Protein AF-A0AAD8U1N3-F1 (afdb_monomer_lite)

pLDDT: mean 91.47, std 11.83, range [40.75, 98.5]

InterPro domains:
  IPR000864 Proteinase inhibitor I13, potato inhibitor I [PF00280] (5-70)
  IPR000864 Proteinase inhibitor I13, potato inhibitor I [PS00285] (9-20)
  IPR000864 Proteinase inhibitor I13, potato inhibitor I [PTHR33091] (6-70)
  IPR036354 Proteinase inhibitor I13, potato inhibitor I superfamily [SSF54654] (2-70)

Sequence (70 aa):
MSCSAKTSWPEVVGLLVEEAKKIILQDKPDAQIVVLAVGTPTPTKEFFEWRVRVFIDTVAQTVAETPRVG

Foldseek 3Di:
DPPPQDFKDPPQFFPAPVVSVVVCCVSQVLAPEDEEAPPPDDPDPDFDQRYWYFHAPPVSNGGHDIIGHD

Radius of gyration: 11.9 Å; chains: 1; bounding box: 24×24×39 Å

Structure (mmCIF, N/CA/C/O backbone):
data_AF-A0AAD8U1N3-F1
#
_entry.id   AF-A0AAD8U1N3-F1
#
loop_
_atom_site.group_PDB
_atom_site.id
_atom_site.type_symbol
_atom_site.label_atom_id
_atom_site.label_alt_id
_atom_site.label_comp_id
_atom_site.label_asym_id
_atom_site.label_entity_id
_atom_site.label_seq_id
_atom_site.pdbx_PDB_ins_code
_atom_site.Cartn_x
_atom_site.Cartn_y
_atom_site.Cartn_z
_atom_site.occupancy
_atom_site.B_iso_or_equiv
_atom_site.auth_seq_id
_atom_site.auth_comp_id
_atom_site.auth_asym_id
_atom_site.auth_atom_id
_atom_site.pdbx_PDB_model_num
ATOM 1 N N . MET A 1 1 ? 1.547 -12.530 -25.042 1.00 40.75 1 MET A N 1
ATOM 2 C CA . MET A 1 1 ? 0.329 -12.293 -24.241 1.00 40.75 1 MET A CA 1
ATOM 3 C C . MET A 1 1 ? 0.604 -11.094 -23.350 1.00 40.75 1 MET A C 1
ATOM 5 O O . MET A 1 1 ? 1.301 -11.239 -22.359 1.00 40.75 1 MET A O 1
ATOM 9 N N . SER A 1 2 ? 0.179 -9.898 -23.753 1.00 48.72 2 SER A N 1
ATOM 10 C CA . SER A 1 2 ? 0.291 -8.709 -22.904 1.00 48.72 2 SER A CA 1
ATOM 11 C C . SER A 1 2 ? -0.897 -8.734 -21.946 1.00 48.72 2 SER A C 1
ATOM 13 O O . SER A 1 2 ? -1.976 -8.248 -22.264 1.00 48.72 2 SER A O 1
ATOM 15 N N . CYS A 1 3 ? -0.738 -9.423 -20.817 1.00 50.22 3 CYS A N 1
ATOM 16 C CA . CYS A 1 3 ? -1.593 -9.161 -19.670 1.00 50.22 3 CYS A CA 1
ATOM 17 C C . CYS A 1 3 ? -1.031 -7.873 -19.068 1.00 50.22 3 CYS A C 1
ATOM 19 O O . CYS A 1 3 ? 0.112 -7.882 -18.611 1.00 50.22 3 CYS A O 1
ATOM 21 N N . SER A 1 4 ? -1.749 -6.753 -19.164 1.00 63.09 4 SER A N 1
ATOM 22 C CA . SER A 1 4 ? -1.348 -5.528 -18.469 1.00 63.09 4 SER A CA 1
ATOM 23 C C . SER A 1 4 ? -1.188 -5.865 -16.990 1.00 63.09 4 SER A C 1
ATOM 25 O O . SER A 1 4 ? -2.178 -6.139 -16.314 1.00 63.09 4 SER A O 1
ATOM 27 N N . ALA A 1 5 ? 0.054 -5.919 -16.507 1.00 81.50 5 ALA A N 1
ATOM 28 C CA . ALA A 1 5 ? 0.333 -6.221 -15.113 1.00 81.50 5 ALA A CA 1
ATOM 29 C C . ALA A 1 5 ? -0.374 -5.177 -14.242 1.00 81.50 5 ALA A C 1
ATOM 31 O O . ALA A 1 5 ? -0.304 -3.978 -14.523 1.00 81.50 5 ALA A O 1
ATOM 32 N N . LYS A 1 6 ? -1.097 -5.623 -13.213 1.00 90.81 6 LYS A N 1
ATOM 33 C CA . LYS A 1 6 ? -1.784 -4.720 -12.289 1.00 90.81 6 LYS A CA 1
ATOM 34 C C . LYS A 1 6 ? -0.742 -3.870 -11.556 1.00 90.81 6 LYS A C 1
ATOM 36 O O . LYS A 1 6 ? 0.208 -4.401 -10.990 1.00 90.81 6 LYS A O 1
ATOM 41 N N . THR A 1 7 ? -0.909 -2.549 -11.589 1.00 94.75 7 THR A N 1
ATOM 42 C CA . THR A 1 7 ? 0.044 -1.587 -11.002 1.00 94.75 7 THR A CA 1
ATOM 43 C C . THR A 1 7 ? -0.555 -0.727 -9.895 1.00 94.75 7 THR A C 1
ATOM 45 O O . THR A 1 7 ? 0.157 0.083 -9.303 1.00 94.75 7 THR A O 1
ATOM 48 N N . SER A 1 8 ? -1.847 -0.879 -9.598 1.00 96.88 8 SER A N 1
ATOM 49 C CA . SER A 1 8 ? -2.530 -0.154 -8.527 1.00 96.88 8 SER A CA 1
ATOM 50 C C . SER A 1 8 ? -3.651 -0.979 -7.908 1.00 96.88 8 SER A C 1
ATOM 52 O O . SER A 1 8 ? -4.298 -1.749 -8.619 1.00 96.88 8 SER A O 1
ATOM 54 N N . TRP A 1 9 ? -3.920 -0.744 -6.624 1.00 98.06 9 TRP A N 1
ATOM 55 C CA . TRP A 1 9 ? -4.899 -1.495 -5.829 1.00 98.06 9 TRP A CA 1
ATOM 56 C C . TRP A 1 9 ? -5.887 -0.558 -5.114 1.00 98.06 9 TRP A C 1
ATOM 58 O O . TRP A 1 9 ? -5.797 -0.370 -3.904 1.00 98.06 9 TRP A O 1
ATOM 68 N N . PRO A 1 10 ? -6.806 0.124 -5.821 1.00 98.12 10 PRO A N 1
ATOM 69 C CA . PRO A 1 10 ? -7.782 1.005 -5.170 1.00 98.12 10 PRO A CA 1
ATOM 70 C C . PRO A 1 10 ? -8.721 0.260 -4.209 1.00 98.12 10 PRO A C 1
ATOM 72 O O . PRO A 1 10 ? -9.166 0.840 -3.223 1.00 98.12 10 PRO A O 1
ATOM 75 N N . GLU A 1 11 ? -8.987 -1.021 -4.456 1.00 98.31 11 GLU A N 1
ATOM 76 C CA . GLU A 1 11 ? -9.885 -1.861 -3.660 1.00 98.31 11 GLU A CA 1
ATOM 77 C C . GLU A 1 11 ? -9.371 -2.193 -2.253 1.00 98.31 11 GLU A C 1
ATOM 79 O O . GLU A 1 11 ? -10.152 -2.658 -1.428 1.00 98.31 11 GLU A O 1
ATOM 84 N N . VAL A 1 12 ? -8.084 -1.957 -1.962 1.00 98.31 12 VAL A N 1
ATOM 85 C CA . VAL A 1 12 ? -7.512 -2.237 -0.633 1.00 98.31 12 VAL A CA 1
ATOM 86 C C . VAL A 1 12 ? -7.502 -1.021 0.296 1.00 98.31 12 VAL A C 1
ATOM 88 O O . VAL A 1 12 ? -7.118 -1.150 1.456 1.00 98.31 12 VAL A O 1
ATOM 91 N N . VAL A 1 13 ? -7.922 0.157 -0.181 1.00 98.38 13 VAL A N 1
ATOM 92 C CA . VAL A 1 13 ? -8.047 1.364 0.653 1.00 98.38 13 VAL A CA 1
ATOM 93 C C . VAL A 1 13 ? -9.087 1.125 1.750 1.00 98.38 13 VAL A C 1
ATOM 95 O O . VAL A 1 13 ? -10.182 0.637 1.486 1.00 98.38 13 VAL A O 1
ATOM 98 N N . GLY A 1 14 ? -8.738 1.456 2.993 1.00 98.00 14 GLY A N 1
ATOM 99 C CA . GLY A 1 14 ? -9.564 1.193 4.173 1.00 98.00 14 GLY A CA 1
ATOM 100 C C . GLY A 1 14 ? -9.455 -0.230 4.731 1.00 98.00 14 GLY A C 1
ATOM 101 O O . GLY A 1 14 ? -9.931 -0.471 5.838 1.00 98.00 14 GLY A O 1
ATOM 102 N N . LEU A 1 15 ? -8.797 -1.167 4.036 1.00 98.50 15 LEU A N 1
ATOM 103 C CA . LEU A 1 15 ? -8.502 -2.486 4.602 1.00 98.50 15 LEU A CA 1
ATOM 104 C C . LEU A 1 15 ? -7.364 -2.407 5.619 1.00 98.50 15 LEU A C 1
ATOM 106 O O . LEU A 1 15 ? -6.497 -1.534 5.543 1.00 98.50 15 LEU A O 1
ATOM 110 N N . LEU A 1 16 ? -7.332 -3.379 6.533 1.00 98.19 16 LEU A N 1
ATOM 111 C CA . LEU A 1 16 ? -6.179 -3.604 7.401 1.00 98.19 16 LEU A CA 1
ATOM 112 C C . LEU A 1 16 ? -4.935 -3.914 6.563 1.00 98.19 16 LEU A C 1
ATOM 114 O O . LEU A 1 16 ? -5.010 -4.629 5.561 1.00 98.19 16 LEU A O 1
ATOM 118 N N . VAL A 1 17 ? -3.778 -3.427 7.018 1.00 96.00 17 VAL A N 1
ATOM 119 C CA . VAL A 1 17 ? -2.488 -3.581 6.318 1.00 96.00 17 VAL A CA 1
ATOM 120 C C . VAL A 1 17 ? -2.194 -5.034 5.941 1.00 96.00 17 VAL A C 1
ATOM 122 O O . VAL A 1 17 ? -1.762 -5.311 4.823 1.00 96.00 17 VAL A O 1
ATOM 125 N N . GLU A 1 18 ? -2.449 -5.968 6.855 1.00 96.81 18 GLU A N 1
ATOM 126 C CA . GLU A 1 18 ? -2.182 -7.392 6.629 1.00 96.81 18 GLU A CA 1
ATOM 127 C C . GLU A 1 18 ? -3.105 -8.015 5.578 1.00 96.81 18 GLU A C 1
ATOM 129 O O . GLU A 1 18 ? -2.684 -8.917 4.859 1.00 96.81 18 GLU A O 1
ATOM 134 N N . GLU A 1 19 ? -4.335 -7.521 5.437 1.00 97.88 19 GLU A N 1
ATOM 135 C CA . GLU A 1 19 ? -5.247 -7.998 4.397 1.00 97.88 19 GLU A CA 1
ATOM 136 C C . GLU A 1 19 ? -4.873 -7.423 3.028 1.00 97.88 19 GLU A C 1
ATOM 138 O O . GLU A 1 19 ? -4.764 -8.158 2.046 1.00 97.88 19 GLU A O 1
ATOM 143 N N . ALA A 1 20 ? -4.550 -6.128 2.982 1.00 98.00 20 ALA A N 1
ATOM 144 C CA . ALA A 1 20 ? -4.066 -5.474 1.772 1.00 98.00 20 ALA A CA 1
ATOM 145 C C . ALA A 1 20 ? -2.798 -6.148 1.215 1.00 98.00 20 ALA A C 1
ATOM 147 O O . ALA A 1 20 ? -2.690 -6.358 0.006 1.00 98.00 20 ALA A O 1
ATOM 148 N N . LYS A 1 21 ? -1.857 -6.545 2.085 1.00 97.62 21 LYS A N 1
ATOM 149 C CA . LYS A 1 21 ? -0.635 -7.264 1.685 1.00 97.62 21 LYS A CA 1
ATOM 150 C C . LYS A 1 21 ? -0.932 -8.563 0.941 1.00 97.62 21 LYS A C 1
ATOM 152 O O . LYS A 1 21 ? -0.283 -8.832 -0.066 1.00 97.62 21 LYS A O 1
ATOM 157 N N . LYS A 1 22 ? -1.900 -9.358 1.410 1.00 98.12 22 LYS A N 1
ATOM 158 C CA . LYS A 1 22 ? -2.263 -10.630 0.761 1.00 98.12 22 LYS A CA 1
ATOM 159 C C . LYS A 1 22 ? -2.803 -10.398 -0.644 1.00 98.12 22 LYS A C 1
ATOM 161 O O . LYS A 1 22 ? -2.359 -11.066 -1.570 1.00 98.12 22 LYS A O 1
ATOM 166 N N . ILE A 1 23 ? -3.706 -9.427 -0.798 1.00 97.81 23 ILE A N 1
ATOM 167 C CA . ILE A 1 23 ? -4.305 -9.079 -2.095 1.00 97.81 23 ILE A CA 1
ATOM 168 C C . ILE A 1 23 ? -3.216 -8.617 -3.073 1.00 97.81 23 ILE A C 1
ATOM 170 O O . ILE A 1 23 ? -3.132 -9.118 -4.192 1.00 97.81 23 ILE A O 1
ATOM 174 N N . ILE A 1 24 ? -2.326 -7.721 -2.631 1.00 97.00 24 ILE A N 1
ATOM 175 C CA . ILE A 1 24 ? -1.231 -7.216 -3.470 1.00 97.00 24 ILE A CA 1
ATOM 176 C C . ILE A 1 24 ? -0.287 -8.349 -3.889 1.00 97.00 24 ILE A C 1
ATOM 178 O O . ILE A 1 24 ? 0.060 -8.432 -5.063 1.00 97.00 24 ILE A O 1
ATOM 182 N N . LEU A 1 25 ? 0.109 -9.236 -2.969 1.00 96.50 25 LEU A N 1
ATOM 183 C CA . LEU A 1 25 ? 1.003 -10.360 -3.281 1.00 96.50 25 LEU A CA 1
ATOM 184 C C . LEU A 1 25 ? 0.339 -11.433 -4.151 1.00 96.50 25 LEU A C 1
ATOM 186 O O . LEU A 1 25 ? 1.029 -12.102 -4.915 1.00 96.50 25 LEU A O 1
ATOM 190 N N . GLN A 1 26 ? -0.982 -11.599 -4.066 1.00 96.31 26 GLN A N 1
ATOM 191 C CA . GLN A 1 26 ? -1.722 -12.490 -4.957 1.00 96.31 26 GLN A CA 1
ATOM 192 C C . GLN A 1 26 ? -1.697 -11.977 -6.403 1.00 96.31 26 GLN A C 1
ATOM 194 O O . GLN A 1 26 ? -1.487 -12.761 -7.327 1.00 96.31 26 GLN A O 1
ATOM 199 N N . ASP A 1 27 ? -1.881 -10.670 -6.597 1.00 95.25 27 ASP A N 1
ATOM 200 C CA . ASP A 1 27 ? -1.859 -10.050 -7.926 1.00 95.25 27 ASP A CA 1
ATOM 201 C C . ASP A 1 27 ? -0.435 -9.834 -8.465 1.00 95.25 27 ASP A C 1
ATOM 203 O O . ASP A 1 27 ? -0.208 -9.905 -9.676 1.00 95.25 27 ASP A O 1
ATOM 207 N N . LYS A 1 28 ? 0.525 -9.550 -7.575 1.00 93.75 28 LYS A N 1
ATOM 208 C CA . LYS A 1 28 ? 1.936 -9.292 -7.884 1.00 93.75 28 LYS A CA 1
ATOM 209 C C . LYS A 1 28 ? 2.852 -10.046 -6.898 1.00 93.75 28 LYS A C 1
ATOM 211 O O . LYS A 1 28 ? 3.319 -9.463 -5.918 1.00 93.75 28 LYS A O 1
ATOM 216 N N . PRO A 1 29 ? 3.146 -11.333 -7.159 1.00 95.06 29 PRO A N 1
ATOM 217 C CA . PRO A 1 29 ? 3.938 -12.172 -6.250 1.00 95.06 29 PRO A CA 1
ATOM 218 C C . PRO A 1 29 ? 5.388 -11.718 -6.043 1.00 95.06 29 PRO A C 1
ATOM 220 O O . PRO A 1 29 ? 5.994 -12.042 -5.026 1.00 95.06 29 PRO A O 1
ATOM 223 N N . ASP A 1 30 ? 5.951 -10.968 -6.992 1.00 94.19 30 ASP A N 1
ATOM 224 C CA . ASP A 1 30 ? 7.292 -10.378 -6.921 1.00 94.19 30 ASP A CA 1
ATOM 225 C C . ASP A 1 30 ? 7.308 -9.002 -6.224 1.00 94.19 30 ASP A C 1
ATOM 227 O O . ASP A 1 30 ? 8.345 -8.338 -6.193 1.00 94.19 30 ASP A O 1
ATOM 231 N N . ALA A 1 31 ? 6.172 -8.545 -5.679 1.00 95.38 31 ALA A N 1
ATOM 232 C CA . ALA A 1 31 ? 6.077 -7.236 -5.051 1.00 95.38 31 ALA A CA 1
ATOM 233 C C . ALA A 1 31 ? 6.916 -7.142 -3.768 1.00 95.38 31 ALA A C 1
ATOM 235 O O . ALA A 1 31 ? 6.657 -7.816 -2.770 1.00 95.38 31 ALA A O 1
ATOM 236 N N . GLN A 1 32 ? 7.850 -6.195 -3.740 1.00 96.25 32 GLN A N 1
ATOM 237 C CA . GLN A 1 32 ? 8.451 -5.715 -2.503 1.00 96.25 32 GLN A CA 1
ATOM 238 C C . GLN A 1 32 ? 7.520 -4.678 -1.870 1.00 96.25 32 GLN A C 1
ATOM 240 O O . GLN A 1 32 ? 7.503 -3.508 -2.264 1.00 96.25 32 GLN A O 1
ATOM 245 N N . ILE A 1 33 ? 6.737 -5.108 -0.882 1.00 96.62 33 ILE A N 1
ATOM 246 C CA . ILE A 1 33 ? 5.810 -4.223 -0.175 1.00 96.62 33 ILE A CA 1
ATOM 247 C C . ILE A 1 33 ? 6.555 -3.424 0.895 1.00 96.62 33 ILE A C 1
ATOM 249 O O . ILE A 1 33 ? 7.185 -3.990 1.788 1.00 96.62 33 ILE A O 1
ATOM 253 N N . VAL A 1 34 ? 6.433 -2.099 0.834 1.00 95.69 34 VAL A N 1
ATOM 254 C CA . VAL A 1 34 ? 6.954 -1.171 1.845 1.00 95.69 34 VAL A CA 1
ATOM 255 C C . VAL A 1 34 ? 5.778 -0.471 2.510 1.00 95.69 34 VAL A C 1
ATOM 257 O O . VAL A 1 34 ? 5.002 0.206 1.839 1.00 95.69 34 VAL A O 1
ATOM 260 N N . VAL A 1 35 ? 5.647 -0.625 3.825 1.00 96.31 35 VAL A N 1
ATOM 261 C CA . VAL A 1 35 ? 4.581 0.009 4.611 1.00 96.31 35 VAL A CA 1
ATOM 262 C C . VAL A 1 35 ? 5.117 1.282 5.255 1.00 96.31 35 VAL A C 1
ATOM 264 O O . VAL A 1 35 ? 6.154 1.244 5.915 1.00 96.31 35 VAL A O 1
ATOM 267 N N . LEU A 1 36 ? 4.418 2.399 5.067 1.00 95.81 36 LEU A N 1
ATOM 268 C CA . LEU A 1 36 ? 4.783 3.714 5.597 1.00 95.81 36 LEU A CA 1
ATOM 269 C C . LEU A 1 36 ? 3.558 4.380 6.220 1.00 95.81 36 LEU A C 1
ATOM 271 O O . LEU A 1 36 ? 2.440 4.161 5.767 1.00 95.81 36 LEU A O 1
ATOM 275 N N . ALA A 1 37 ? 3.749 5.235 7.223 1.00 96.31 37 ALA A N 1
ATOM 276 C CA . ALA A 1 37 ? 2.664 6.093 7.690 1.00 96.31 37 ALA A CA 1
ATOM 277 C C . ALA A 1 37 ? 2.308 7.122 6.606 1.00 96.31 37 ALA A C 1
ATOM 279 O O . ALA A 1 37 ? 3.204 7.651 5.935 1.00 96.31 37 ALA A O 1
ATOM 280 N N . VAL A 1 38 ? 1.021 7.425 6.443 1.00 94.62 38 VAL A N 1
ATOM 281 C CA . VAL A 1 38 ? 0.561 8.495 5.548 1.00 94.62 38 VAL A CA 1
ATOM 282 C C . VAL A 1 38 ? 1.277 9.813 5.877 1.00 94.62 38 VAL A C 1
ATOM 284 O O . VAL A 1 38 ? 1.506 10.135 7.042 1.00 94.62 38 VAL A O 1
ATOM 287 N N . GLY A 1 39 ? 1.713 10.542 4.847 1.00 90.75 39 GLY A N 1
ATOM 288 C CA . GLY A 1 39 ? 2.498 11.773 5.003 1.00 90.75 39 GLY A CA 1
ATOM 289 C C . GLY A 1 39 ? 4.001 11.581 5.262 1.00 90.75 39 GLY A C 1
ATOM 290 O O . GLY A 1 39 ? 4.725 12.574 5.332 1.00 90.75 39 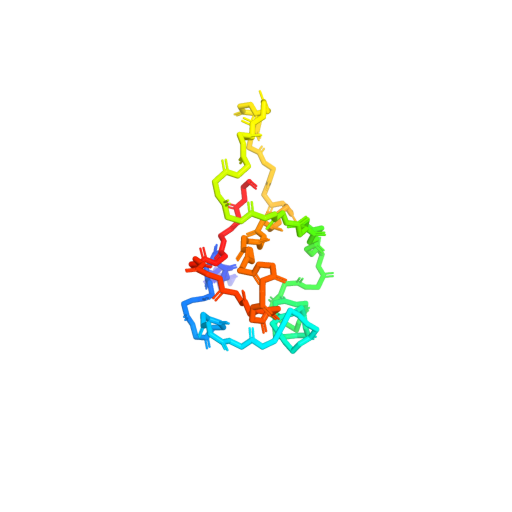GLY A O 1
ATOM 291 N N . THR A 1 40 ? 4.503 10.341 5.361 1.00 91.81 40 THR A N 1
ATOM 292 C CA . THR A 1 40 ? 5.953 10.078 5.436 1.00 91.81 40 THR A CA 1
ATOM 293 C C . THR A 1 40 ? 6.627 10.523 4.133 1.00 91.81 40 THR A C 1
ATOM 295 O O . THR A 1 40 ? 6.287 9.992 3.071 1.00 91.81 40 THR A O 1
ATOM 298 N N . PRO A 1 41 ? 7.609 11.444 4.171 1.00 86.31 41 PRO A N 1
ATOM 299 C CA . PRO A 1 41 ? 8.348 11.835 2.977 1.00 86.31 41 PRO A CA 1
ATOM 300 C C . PRO A 1 41 ? 9.105 10.636 2.401 1.00 86.31 41 PRO A C 1
ATOM 302 O O . PRO A 1 41 ? 9.849 9.966 3.117 1.00 86.31 41 PRO A O 1
ATOM 305 N N . THR A 1 42 ? 8.961 10.370 1.103 1.00 80.88 4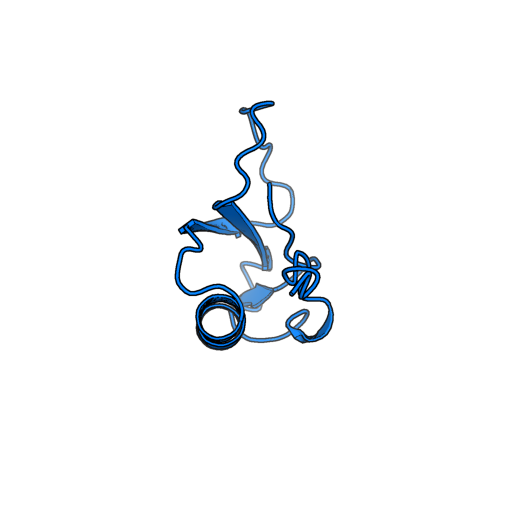2 THR A N 1
ATOM 306 C CA . THR A 1 42 ? 9.741 9.335 0.411 1.00 80.88 42 THR A CA 1
ATOM 307 C C . THR A 1 42 ? 10.997 9.961 -0.201 1.00 80.88 42 THR A C 1
ATOM 309 O O . THR A 1 42 ? 10.883 10.671 -1.203 1.00 80.88 42 THR A O 1
ATOM 312 N N . PRO A 1 43 ? 12.198 9.724 0.360 1.00 66.56 43 PRO A N 1
ATOM 313 C CA . PRO A 1 43 ? 13.418 10.410 -0.072 1.00 66.56 43 PRO A CA 1
ATOM 314 C C . PRO A 1 43 ? 13.927 9.921 -1.436 1.00 66.56 43 PRO A C 1
ATOM 316 O O . PRO A 1 43 ? 14.645 10.640 -2.128 1.00 66.56 43 PRO A O 1
ATOM 319 N N . THR A 1 44 ? 13.554 8.706 -1.844 1.00 75.94 44 THR A N 1
ATOM 320 C CA . THR A 1 44 ? 14.037 8.087 -3.080 1.00 75.94 44 THR A CA 1
ATOM 321 C C . THR A 1 44 ? 13.163 8.477 -4.271 1.00 75.94 44 THR A C 1
ATOM 323 O O . THR A 1 44 ? 12.001 8.077 -4.345 1.00 75.94 44 THR A O 1
ATOM 326 N N . LYS A 1 45 ? 13.745 9.208 -5.233 1.00 76.06 45 LYS A N 1
ATOM 327 C CA . LYS A 1 45 ? 13.138 9.491 -6.552 1.00 76.06 45 LYS A CA 1
ATOM 328 C C . LYS A 1 45 ? 13.202 8.301 -7.520 1.00 76.06 45 LYS A C 1
ATOM 330 O O . LYS A 1 45 ? 12.632 8.361 -8.602 1.00 76.06 45 LYS A O 1
ATOM 335 N N . GLU A 1 46 ? 13.925 7.250 -7.149 1.00 83.88 46 GLU A N 1
ATOM 336 C CA . GLU A 1 46 ? 14.078 6.038 -7.949 1.00 83.88 46 GLU A CA 1
ATOM 337 C C . GLU A 1 46 ? 12.750 5.289 -8.041 1.00 83.88 46 GLU A C 1
ATOM 339 O O . GLU A 1 46 ? 12.122 4.986 -7.020 1.00 83.88 46 GLU A O 1
ATOM 344 N N . PHE A 1 47 ? 12.353 4.972 -9.269 1.00 86.19 47 PHE A N 1
ATOM 345 C CA . PHE A 1 47 ? 11.194 4.148 -9.572 1.00 86.19 47 PHE A CA 1
ATOM 346 C C . PHE A 1 47 ? 11.622 2.683 -9.654 1.00 86.19 47 PHE A C 1
ATOM 348 O O . P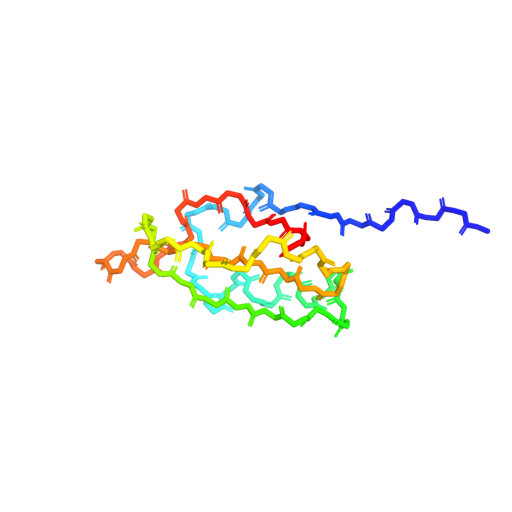HE A 1 47 ? 12.531 2.345 -10.410 1.00 86.19 47 PHE A O 1
ATOM 355 N N . PHE A 1 48 ? 10.953 1.820 -8.892 1.00 89.12 48 PHE A N 1
AT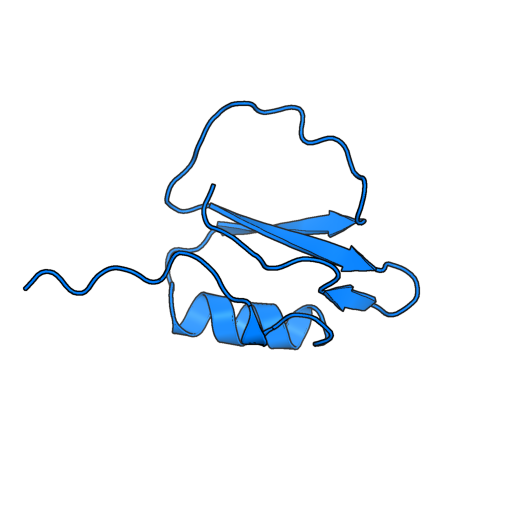OM 356 C CA . PHE A 1 48 ? 11.184 0.378 -8.921 1.00 89.12 48 PHE A CA 1
ATOM 357 C C . PHE A 1 48 ? 9.884 -0.335 -9.278 1.00 89.12 48 PHE A C 1
ATOM 359 O O . PHE A 1 48 ? 8.920 -0.294 -8.516 1.00 89.12 48 PHE A O 1
ATOM 366 N N . GLU A 1 49 ? 9.871 -1.019 -10.421 1.00 90.81 49 GLU A N 1
ATOM 367 C CA . GLU A 1 49 ? 8.685 -1.700 -10.965 1.00 90.81 49 GLU A CA 1
ATOM 368 C C . GLU A 1 49 ? 8.206 -2.897 -10.123 1.00 90.81 49 GLU A C 1
ATOM 370 O O . GLU A 1 49 ? 7.066 -3.348 -10.244 1.00 90.81 49 GLU A O 1
ATOM 375 N N . TRP A 1 50 ? 9.062 -3.407 -9.239 1.00 91.19 50 TRP A N 1
ATOM 376 C CA . TRP A 1 50 ? 8.724 -4.461 -8.286 1.00 91.19 50 TRP A CA 1
ATOM 377 C C . TRP A 1 50 ? 8.294 -3.923 -6.920 1.00 91.19 50 TRP A C 1
ATOM 379 O O . TRP A 1 50 ? 7.795 -4.689 -6.104 1.00 91.19 50 TRP A O 1
ATOM 389 N N . ARG A 1 51 ? 8.463 -2.630 -6.620 1.00 95.25 51 ARG A N 1
ATOM 390 C CA . ARG A 1 51 ? 8.112 -2.079 -5.303 1.00 95.25 51 ARG A CA 1
ATOM 391 C C . ARG A 1 51 ? 6.664 -1.616 -5.283 1.00 95.25 51 ARG A C 1
ATOM 393 O O . ARG A 1 51 ? 6.224 -0.958 -6.215 1.00 95.25 51 ARG A O 1
ATOM 400 N N . VAL A 1 52 ? 5.956 -1.883 -4.188 1.00 96.62 52 VAL A N 1
ATOM 401 C CA . VAL A 1 52 ? 4.637 -1.297 -3.910 1.00 96.62 52 VAL A CA 1
ATOM 402 C C . VAL A 1 52 ? 4.690 -0.606 -2.554 1.00 96.62 52 VAL A C 1
ATOM 404 O O . VAL A 1 52 ? 4.963 -1.242 -1.535 1.00 96.62 52 VAL A O 1
ATOM 407 N N . ARG A 1 53 ? 4.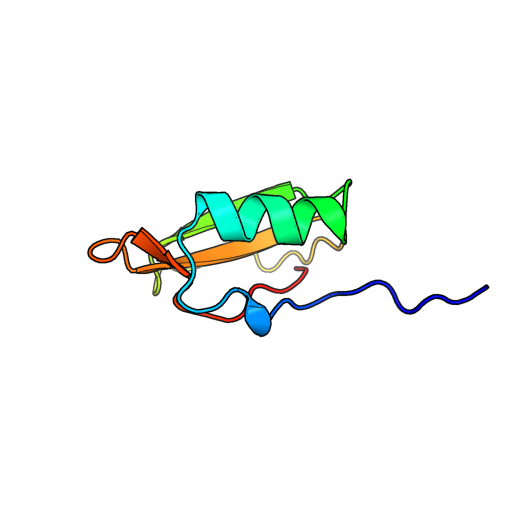438 0.705 -2.526 1.00 95.81 53 ARG A N 1
ATOM 408 C CA . ARG A 1 53 ? 4.315 1.452 -1.268 1.00 95.81 53 ARG A CA 1
ATOM 409 C C . ARG A 1 53 ? 2.867 1.434 -0.791 1.00 95.81 53 ARG A C 1
ATOM 411 O O . ARG A 1 53 ? 1.957 1.752 -1.553 1.00 95.81 53 ARG A O 1
ATOM 418 N N . VAL A 1 54 ? 2.676 1.078 0.474 1.00 97.25 54 VAL A N 1
ATOM 419 C CA . VAL A 1 54 ? 1.385 1.085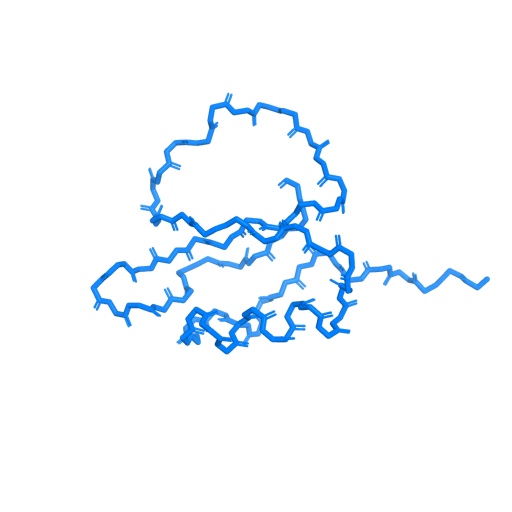 1.164 1.00 97.25 54 VAL A CA 1
ATOM 420 C C . VAL A 1 54 ? 1.456 2.142 2.256 1.00 97.25 54 VAL A C 1
ATOM 422 O O . VAL A 1 54 ? 2.174 1.971 3.242 1.00 97.25 54 VAL A O 1
ATOM 425 N N . PHE A 1 55 ? 0.726 3.239 2.068 1.00 97.50 55 PHE A N 1
ATOM 426 C CA . PHE A 1 55 ? 0.587 4.275 3.085 1.00 97.50 55 PHE A CA 1
ATOM 427 C C . PHE A 1 55 ? -0.575 3.941 4.010 1.00 97.50 55 PHE A C 1
ATOM 429 O O . PHE A 1 55 ? -1.665 3.607 3.543 1.00 97.50 55 PHE A O 1
ATOM 436 N N . ILE A 1 56 ? -0.336 4.015 5.315 1.00 97.69 56 ILE A N 1
ATOM 437 C CA . ILE A 1 56 ? -1.287 3.582 6.336 1.00 97.69 56 ILE A CA 1
ATOM 438 C C . ILE A 1 56 ? -1.657 4.734 7.259 1.00 97.69 56 ILE A C 1
ATOM 440 O O . ILE A 1 56 ? -0.822 5.578 7.594 1.00 97.69 56 ILE A O 1
ATOM 444 N N . ASP A 1 57 ? -2.902 4.727 7.712 1.00 97.38 57 ASP A N 1
ATOM 445 C CA . ASP A 1 57 ? -3.303 5.430 8.919 1.00 97.38 57 ASP A CA 1
ATOM 446 C C . ASP A 1 57 ? -2.792 4.617 10.116 1.00 97.38 57 ASP A C 1
ATOM 448 O O . ASP A 1 57 ? -3.135 3.445 10.282 1.00 97.38 57 ASP A O 1
ATOM 452 N N . THR A 1 58 ? -1.927 5.208 10.935 1.00 94.44 58 THR A N 1
ATOM 453 C CA . THR A 1 58 ? -1.307 4.509 12.068 1.00 94.44 58 THR A CA 1
ATOM 454 C C . THR A 1 58 ? -2.248 4.336 13.258 1.00 94.44 58 THR A C 1
ATOM 456 O O . THR A 1 58 ? -1.994 3.468 14.093 1.00 94.44 58 THR A O 1
ATOM 459 N N . VAL A 1 59 ? -3.330 5.110 13.342 1.00 94.62 59 VAL A N 1
ATOM 460 C CA . VAL A 1 59 ? -4.344 4.986 14.395 1.00 94.62 59 VAL A CA 1
ATOM 461 C C . VAL A 1 59 ? -5.309 3.861 14.042 1.00 94.62 59 VAL A C 1
ATOM 463 O O . VAL A 1 59 ? -5.536 2.967 14.854 1.00 94.62 59 VAL A O 1
ATOM 466 N N . ALA A 1 60 ? -5.837 3.874 12.818 1.00 93.75 60 ALA A N 1
ATOM 467 C CA . ALA A 1 60 ? -6.780 2.863 12.345 1.00 93.75 60 ALA A CA 1
ATOM 468 C C . ALA A 1 60 ? -6.098 1.561 11.885 1.00 93.75 60 ALA A C 1
ATOM 470 O O . ALA A 1 60 ? -6.763 0.534 11.767 1.00 93.75 60 ALA A O 1
ATOM 471 N N . GLN A 1 61 ? -4.782 1.584 11.632 1.00 94.94 61 GLN A N 1
ATOM 472 C CA . GLN A 1 61 ? -4.021 0.474 11.036 1.00 94.94 61 GLN A CA 1
ATOM 473 C C . GLN A 1 61 ? -4.602 0.022 9.683 1.00 94.94 61 GLN A C 1
ATOM 475 O O . GLN A 1 61 ? -4.566 -1.158 9.323 1.00 94.94 61 GLN A O 1
ATOM 480 N N . THR A 1 62 ? -5.130 0.979 8.918 1.00 98.12 62 THR A N 1
ATOM 481 C CA . THR A 1 62 ? -5.742 0.759 7.604 1.00 98.12 62 THR A CA 1
ATOM 482 C C . THR A 1 62 ? -4.978 1.467 6.500 1.00 98.12 62 THR A C 1
ATOM 484 O O . THR A 1 62 ? -4.331 2.487 6.731 1.00 98.12 62 THR A O 1
ATOM 487 N N . VAL A 1 63 ? -5.087 0.965 5.273 1.00 98.25 63 VAL A N 1
ATOM 488 C CA . VAL A 1 63 ? -4.531 1.625 4.088 1.00 98.25 63 VAL A CA 1
ATOM 489 C C . VAL A 1 63 ? -5.227 2.969 3.863 1.00 98.25 63 VAL A C 1
ATOM 491 O O . VAL A 1 63 ? -6.445 3.017 3.701 1.00 98.25 63 VAL A O 1
ATOM 494 N N . ALA A 1 64 ? -4.451 4.050 3.844 1.00 97.88 64 ALA A N 1
ATOM 495 C CA . ALA A 1 64 ? -4.949 5.417 3.700 1.00 97.88 64 ALA A CA 1
ATOM 496 C C . ALA A 1 64 ? -4.995 5.887 2.236 1.00 97.88 64 ALA A C 1
ATOM 498 O O . ALA A 1 64 ? -5.833 6.709 1.875 1.00 97.88 64 ALA A O 1
ATOM 499 N N . GLU A 1 65 ? -4.115 5.359 1.382 1.00 97.12 65 GLU A N 1
ATOM 500 C CA . GLU A 1 65 ? -3.991 5.754 -0.025 1.00 97.12 65 GLU A CA 1
ATOM 501 C C . GLU A 1 65 ? -3.934 4.530 -0.936 1.00 97.12 65 GLU A C 1
ATOM 503 O O . GLU A 1 65 ? -3.463 3.472 -0.527 1.00 97.12 65 GLU A O 1
ATOM 508 N N . THR A 1 66 ? -4.360 4.676 -2.194 1.00 98.12 66 THR A N 1
ATOM 509 C CA . THR A 1 66 ? -4.257 3.604 -3.193 1.00 98.12 66 THR A CA 1
ATOM 510 C C . THR A 1 66 ? -2.798 3.179 -3.383 1.00 98.12 66 THR A C 1
ATOM 512 O O . THR A 1 66 ? -2.018 3.974 -3.919 1.00 98.12 66 THR A O 1
ATOM 515 N N . PRO A 1 67 ? -2.422 1.930 -3.043 1.00 97.56 67 PRO A N 1
ATOM 516 C CA . PRO A 1 67 ? -1.082 1.431 -3.300 1.00 97.56 67 PRO A CA 1
ATOM 517 C C . PRO A 1 67 ? -0.811 1.374 -4.798 1.00 97.56 67 PRO A C 1
ATOM 519 O O . PRO A 1 67 ? -1.693 1.026 -5.593 1.00 97.56 67 PRO A O 1
ATOM 522 N N . ARG A 1 68 ? 0.416 1.722 -5.182 1.00 95.81 68 ARG A N 1
ATOM 523 C CA . ARG A 1 68 ? 0.876 1.733 -6.573 1.00 95.81 68 ARG A CA 1
ATOM 524 C C . ARG A 1 68 ? 2.279 1.164 -6.667 1.00 95.81 68 ARG A C 1
ATOM 526 O O . ARG A 1 68 ? 3.066 1.288 -5.727 1.00 95.81 68 ARG A O 1
ATOM 533 N N . VAL A 1 69 ? 2.577 0.568 -7.816 1.00 95.19 69 VAL A N 1
ATOM 534 C CA . VAL A 1 69 ? 3.948 0.220 -8.181 1.00 95.19 69 VAL A CA 1
ATOM 535 C C . VAL A 1 69 ? 4.783 1.497 -8.289 1.00 95.19 69 VAL A C 1
ATOM 537 O O . VAL A 1 69 ? 4.351 2.457 -8.934 1.00 95.19 69 VAL A O 1
ATOM 540 N N . GLY A 1 70 ? 5.969 1.490 -7.678 1.00 90.12 70 GLY A N 1
ATOM 541 C CA . GLY A 1 70 ? 6.969 2.552 -7.797 1.00 90.12 70 GLY A CA 1
ATOM 542 C C . GLY A 1 70 ? 7.614 3.017 -6.509 1.00 90.12 70 GLY A C 1
ATOM 543 O O . GLY A 1 70 ? 7.412 2.472 -5.400 1.00 90.12 70 GLY A O 1
#

Organism: Lolium multiflorum (NCBI:txid4521)

Secondary structure (DSSP, 8-state):
-------B-GGGTTSBHHHHHHHHHHH-TT-EEEEEETT---------TTEEEEEEETTTTEE-S--EE-

=== Feature glossary ===
The record interleaves many kinds of information about one protein. Here is each kind framed as the question it answers.

Q: What are the backbone torsion angles?
A: φ (phi) and ψ (psi) are the two rotatable backbone dihedrals per residue: φ is the C(i-1)–N–Cα–C torsion, ψ is the N–Cα–C–N(i+1) torsion, both in degrees on (−180°, 180°]. α-helical residues cluster near (−60°, −45°); β-strand residues near (−120°, +130°). A Ramachandran plot is simply a scatter of (φ, ψ) for every residue.

Q: What is the amino-acid chain?
A: This is the polypeptide sequence — one letter per residue, N-terminus first. Length ranges from a few dozen residues for small domains to over a thousand for large multi-domain proteins.

Q: How mobile is each atom in the crystal?
A: For experimental (PDB) structures, the B-factor (temperature factor) quantifies the positional spread of each atom in the crystal — a combination of thermal vibration and static disorder — in units of Å². High B-factors mark flexible loops or poorly resolved regions; low B-factors mark the rigid, well-ordered core.

Q: Are the domains correctly placed relative to each other?
A: Predicted Aligned Error (PAE) is an AlphaFold confidence matrix: entry (i, j) is the expected error in the position of residue j, in ångströms, when the prediction is superimposed on the true structure at residue i. Low PAE within a block of residues means that block is internally rigid and well-predicted; high PAE between two blocks means their relative placement is uncertain even if each block individually is confident.

Q: How confident is the AlphaFold model at each residue?
A: pLDDT is the predicted lDDT-Cα score: AlphaFold's confidence that the local environment of each residue (all inter-atomic distances within 15 Å) is correctly placed. It is a per-residue number between 0 and 100, with higher meaning more reliable.

Q: What family and function is it annotated with?
A: Functional annotations link the protein to curated databases. InterPro entries identify conserved domains and families by matching the sequence against member-database signatures (Pfam, PROSITE, CDD, …). Gene Ontology (GO) terms describe molecular function, biological process, and cellular component in a controlled vocabulary. CATH places the structure in a hierarchical fold classification (Class/Architecture/Topology/Homologous-superfamily). The organism is the source species.

Q: How big and how compact is the whole molecule?
A: Three whole-structure scalars: the radius of gyration (RMS distance of Cα from centroid, in Å), the count of Cα–Cα contacts (pairs closer than 8 Å and separated by more than four residues in sequence — i.e. tertiary, not local, contacts), and the bounding-box dimensions. Together they distinguish compact globular folds from extended fibres or disordered chains.

Q: What known structures does this most resemble?
A: The Foldseek neighbor list gives the closest experimentally determined structures in the PDB, ranked by structural alignment. TM-score near 1 means near-identical fold; near 0.3 means only rough topology match. This is how one finds what a novel AlphaFold prediction most resembles in the solved-structure universe.

Q: Which residues are buried vs exposed?
A: SASA measures how much of the protein is reachable by solvent. It is computed by rolling a water-sized probe over the atomic surface and summing the exposed area (Å²). Per-residue SASA distinguishes core (buried, low SASA) from surface (exposed, high SASA) residues; total SASA is a whole-molecule size measure.

Q: Which residues are in helices, strands, or loops?
A: Eight-state secondary structure (DSSP): H is the canonical α-helix, G the tighter 3₁₀-helix, I the wider π-helix; E/B are β-structure, T and S are turns and bends, and '-' is everything else. DSSP derives these from the pattern of main-chain N–H···O=C hydrogen bonds, not from the sequence.

Q: Where is each backbone atom in 3D?
A: Structure coordinates are given as an mmCIF _atom_site loop: one row per atom with element, residue name, chain id, sequence number, and x/y/z position in Å. Only the four main-chain atoms per residue are included here; side chains are omitted to keep the record compact.

Q: What if only a Cα trace is available?
A: Three-state secondary structure (P-SEA) collapses the eight DSSP classes into helix (a), strand (b), and coil (c). P-SEA assigns these from Cα geometry alone — distances and angles — without requiring backbone oxygens, so it works on any Cα trace.

Q: What do the rendered images show?
A: The six renders are orthographic views along the three Cartesian axes in both directions. Representation (cartoon, sticks, or surface) and color scheme (sequence-rainbow or by-chain) vary across proteins so the training set covers all the common visualization conventions.

Q: What does the local fold look like, residue by residue?
A: Foldseek's 3Di representation compresses backbone geometry into a per-residue letter drawn from a learned twenty-state alphabet. It captures the tertiary interaction pattern around each residue — which residues are packed against it in space, regardless of where they are in sequence.

Q: What do the diagnostic plots show?
A: The contact map is a binary N×N matrix image: pixel (i, j) is dark where Cα_i and Cα_j are within 8 Å and |i−j|>4. Because the |i−j|>4 filter removes local helical contacts, off-diagonal stripes parallel to the main diagonal indicate parallel β-sheets; stripes perpendicular to it indicate antiparallel β-sheets. The Ramachandran plot scatters every residue's (φ, ψ) pair against the sterically allowed regions. The PAE heatmap renders the predicted-aligned-error matrix.